Protein AF-A0A2T5BXW0-F1 (afdb_monomer_lite)

Radius of gyration: 22.14 Å; chains: 1; bounding box: 42×33×55 Å

pLDDT: mean 79.62, std 13.54, range [43.19, 96.44]

Secondary structure (DSSP, 8-state):
-HHHHHHHHHHHHHHHHHTTS--TTHHHHHHHHHHHHHHHHHHHHHH-HHHHHHHHHHHHHHHHHHHHHHHHHHHHHHHHHHHHHHHHHHHS--

Organism: NCBI:txid1639118

Foldseek 3Di:
DVVVVVVVVVVVVVVVVVVPPPPPCPVVVVVVVVVVVVVVVCCVLVVDVVNVVCCVVVVVVVVVVVVCVVVVVVVVVVVVVVVVVVVVVVVVVD

InterPro domains:
  IPR005642 Lysine exporter LysO [PF03956] (7-89)

Structure (mmCIF, N/CA/C/O backbone):
data_AF-A0A2T5BXW0-F1
#
_entry.id   AF-A0A2T5BXW0-F1
#
loop_
_atom_site.group_PDB
_atom_site.id
_atom_site.type_symbol
_atom_site.label_atom_id
_atom_site.label_alt_id
_atom_site.label_comp_id
_atom_site.label_asym_id
_atom_site.label_entity_id
_atom_site.label_seq_id
_atom_site.pdbx_PDB_ins_code
_atom_site.Cartn_x
_atom_site.Cartn_y
_atom_site.Cartn_z
_atom_site.occupancy
_atom_site.B_iso_or_equiv
_atom_site.auth_seq_id
_atom_site.auth_comp_id
_atom_site.auth_asym_id
_atom_site.auth_atom_id
_atom_site.pdbx_PDB_model_num
ATOM 1 N N . MET A 1 1 ? -14.812 9.624 -19.133 1.00 80.19 1 MET A N 1
ATOM 2 C CA . MET A 1 1 ? -14.946 9.739 -17.662 1.00 80.19 1 MET A CA 1
ATOM 3 C C . MET A 1 1 ? -16.203 9.049 -17.148 1.00 80.19 1 MET A C 1
ATOM 5 O O . MET A 1 1 ? -16.060 8.087 -16.412 1.00 80.19 1 MET A O 1
ATOM 9 N N . LEU A 1 2 ? -17.410 9.420 -17.596 1.00 86.38 2 LEU A N 1
ATOM 10 C CA . LEU A 1 2 ? -18.656 8.738 -17.190 1.00 86.38 2 LEU A CA 1
ATOM 11 C C . LEU A 1 2 ? -18.686 7.233 -17.512 1.00 86.38 2 LEU A C 1
ATOM 13 O O . LEU A 1 2 ? -19.180 6.451 -16.711 1.00 86.38 2 LEU A O 1
ATOM 17 N N . ILE A 1 3 ? -18.088 6.817 -18.632 1.00 90.75 3 ILE A N 1
ATOM 18 C CA . ILE A 1 3 ? -17.960 5.396 -19.007 1.00 90.75 3 ILE A CA 1
ATOM 19 C C . ILE A 1 3 ? -17.162 4.605 -17.960 1.00 90.75 3 ILE A C 1
ATOM 21 O O . ILE A 1 3 ? -17.549 3.501 -17.597 1.00 90.75 3 ILE A O 1
ATOM 25 N N . VAL A 1 4 ? -16.088 5.191 -17.420 1.00 90.56 4 VAL A N 1
ATOM 26 C CA . VAL A 1 4 ? -15.258 4.552 -16.386 1.00 90.56 4 VAL A CA 1
ATOM 27 C C . VAL A 1 4 ? -16.068 4.373 -15.105 1.00 90.56 4 VAL A C 1
ATOM 29 O O . VAL A 1 4 ? -16.087 3.285 -14.539 1.00 90.56 4 VAL A O 1
ATOM 32 N N . PHE A 1 5 ? -16.815 5.402 -14.697 1.00 88.81 5 PHE A N 1
ATOM 33 C CA . PHE A 1 5 ? -17.730 5.299 -13.559 1.00 88.81 5 PHE A CA 1
ATOM 34 C C . PHE A 1 5 ? -18.818 4.241 -13.783 1.00 88.81 5 PHE A C 1
ATOM 36 O O . PHE A 1 5 ? -19.078 3.445 -12.885 1.00 88.81 5 PHE A O 1
ATOM 43 N N . GLY A 1 6 ? -19.405 4.179 -14.981 1.00 91.12 6 GLY A N 1
ATOM 44 C CA . GLY A 1 6 ? -20.400 3.165 -15.334 1.00 91.12 6 GLY A CA 1
ATOM 45 C C . GLY A 1 6 ? -19.853 1.741 -15.231 1.00 91.12 6 GLY A C 1
ATOM 46 O O . GLY A 1 6 ? -20.503 0.876 -14.650 1.00 91.12 6 GLY A O 1
ATOM 47 N N . ILE A 1 7 ? -18.629 1.511 -15.714 1.00 90.25 7 ILE A N 1
ATOM 48 C CA . ILE A 1 7 ? -17.952 0.209 -15.632 1.00 90.25 7 ILE A CA 1
ATOM 49 C C . ILE A 1 7 ? -17.643 -0.167 -14.176 1.00 90.25 7 ILE A C 1
ATOM 51 O O . ILE A 1 7 ? -17.866 -1.311 -13.784 1.00 90.25 7 ILE A O 1
ATOM 55 N N . ILE A 1 8 ? -17.189 0.784 -13.352 1.00 88.38 8 ILE A N 1
ATOM 56 C CA . ILE A 1 8 ? -16.924 0.550 -11.922 1.00 88.38 8 ILE A CA 1
ATOM 57 C C . ILE A 1 8 ? -18.213 0.149 -11.191 1.00 88.38 8 ILE A C 1
ATOM 59 O O . ILE A 1 8 ? -18.223 -0.827 -10.440 1.00 88.38 8 ILE A O 1
ATOM 63 N N . ILE A 1 9 ? -19.312 0.869 -11.437 1.00 87.88 9 ILE A N 1
ATOM 64 C CA . ILE A 1 9 ? -20.613 0.586 -10.817 1.00 87.88 9 ILE A CA 1
ATOM 65 C C . ILE A 1 9 ? -21.142 -0.778 -11.279 1.00 87.88 9 ILE A C 1
ATOM 67 O O . ILE A 1 9 ? -21.584 -1.578 -10.453 1.00 87.88 9 ILE A O 1
ATOM 71 N N . ALA A 1 10 ? -21.046 -1.082 -12.575 1.00 87.50 10 ALA A N 1
ATOM 72 C CA . ALA A 1 10 ? -21.455 -2.372 -13.120 1.00 87.50 10 ALA A CA 1
ATOM 73 C C . ALA A 1 10 ? -20.647 -3.534 -12.514 1.00 87.50 10 ALA A C 1
ATOM 75 O O . ALA A 1 10 ? -21.225 -4.553 -12.130 1.00 87.50 10 ALA A O 1
ATOM 76 N N . GLY A 1 11 ? -19.330 -3.367 -12.352 1.00 84.25 11 GLY A N 1
ATOM 77 C CA . GLY A 1 11 ? -18.459 -4.348 -11.700 1.00 84.25 11 GLY A CA 1
ATOM 78 C C . GLY A 1 11 ? -18.812 -4.572 -10.227 1.00 84.25 11 GLY A C 1
ATOM 79 O O . GLY A 1 11 ? -18.874 -5.715 -9.775 1.00 84.25 11 GLY A O 1
ATOM 80 N N . PHE A 1 12 ? -19.127 -3.503 -9.491 1.00 82.88 12 PHE A N 1
ATOM 81 C CA . PHE A 1 12 ? -19.548 -3.580 -8.090 1.00 82.88 12 PHE A CA 1
ATOM 82 C C . PHE A 1 12 ? -20.877 -4.331 -7.916 1.00 82.88 12 PHE A C 1
ATOM 84 O O . PHE A 1 12 ? -20.983 -5.217 -7.065 1.00 82.88 12 PHE A O 1
ATOM 91 N N . ILE A 1 13 ? -21.873 -4.033 -8.756 1.00 83.62 13 ILE A N 1
ATOM 92 C CA . ILE A 1 13 ? -23.179 -4.713 -8.740 1.00 83.62 13 ILE A CA 1
ATOM 93 C C . ILE A 1 13 ? -23.023 -6.192 -9.111 1.00 83.62 13 ILE A C 1
ATOM 95 O O . ILE A 1 13 ? -23.580 -7.063 -8.441 1.00 83.62 13 ILE A O 1
ATOM 99 N N . THR A 1 14 ? -22.217 -6.489 -10.132 1.00 80.69 14 THR A N 1
ATOM 100 C CA . THR A 1 14 ? -21.943 -7.868 -10.563 1.00 80.69 14 THR A CA 1
ATOM 101 C C . THR A 1 14 ? -21.237 -8.661 -9.456 1.00 80.69 14 THR A C 1
ATOM 103 O O . THR A 1 14 ? -21.622 -9.792 -9.160 1.00 80.69 14 THR A O 1
ATOM 106 N N . GLY A 1 15 ? -20.265 -8.050 -8.769 1.00 74.06 15 GLY A N 1
ATOM 107 C CA . GLY A 1 15 ? -19.582 -8.653 -7.622 1.00 74.06 15 GLY A CA 1
ATOM 108 C C . GLY A 1 15 ? -20.506 -8.909 -6.425 1.00 74.06 15 GLY A C 1
ATOM 109 O O . GLY A 1 15 ? -20.372 -9.929 -5.749 1.00 74.06 15 GLY A O 1
ATOM 110 N N . LEU A 1 16 ? -21.487 -8.034 -6.184 1.00 72.75 16 LEU A N 1
ATOM 111 C CA . LEU A 1 16 ? -22.510 -8.225 -5.151 1.00 72.75 16 LEU A CA 1
ATOM 112 C C . LEU A 1 16 ? -23.475 -9.369 -5.477 1.00 72.75 16 LEU A C 1
ATOM 114 O O . LEU A 1 16 ? -23.820 -10.140 -4.582 1.00 72.75 16 LEU A O 1
ATOM 118 N N . LEU A 1 17 ? -23.878 -9.511 -6.742 1.00 70.19 17 LEU A N 1
ATOM 119 C CA . LEU A 1 17 ? -24.785 -10.576 -7.176 1.00 70.19 17 LEU A CA 1
ATOM 120 C C . LEU A 1 17 ? -24.138 -11.966 -7.030 1.00 70.19 17 LEU A C 1
ATOM 122 O O . LEU A 1 17 ? -24.793 -12.927 -6.634 1.00 70.19 17 LEU A O 1
ATOM 126 N N . ILE A 1 18 ? -22.827 -12.047 -7.271 1.00 65.25 18 ILE A N 1
ATOM 127 C CA . ILE A 1 18 ? -22.027 -13.277 -7.176 1.00 65.25 18 ILE A CA 1
ATOM 128 C C . ILE A 1 18 ? -21.654 -13.621 -5.718 1.00 65.25 18 ILE A C 1
ATOM 130 O O . ILE A 1 18 ? -21.456 -14.790 -5.391 1.00 65.25 18 ILE A O 1
ATOM 134 N N . ARG A 1 19 ? -21.634 -12.637 -4.805 1.00 62.03 19 ARG A N 1
ATOM 135 C CA . ARG A 1 19 ? -21.314 -12.826 -3.374 1.00 62.03 19 ARG A CA 1
ATOM 136 C C . ARG A 1 19 ? -22.333 -13.688 -2.610 1.00 62.03 19 ARG A C 1
ATOM 138 O O . ARG A 1 19 ? -22.009 -14.186 -1.534 1.00 62.03 19 ARG A O 1
ATOM 145 N N . GLN A 1 20 ? -23.548 -13.865 -3.136 1.00 58.19 20 GLN A N 1
ATOM 146 C CA . GLN A 1 20 ? -24.599 -14.666 -2.491 1.00 58.19 20 GLN A CA 1
ATOM 147 C C . GLN A 1 20 ? -24.355 -16.177 -2.564 1.00 58.19 20 GLN A C 1
ATOM 149 O O . GLN A 1 20 ? -24.862 -16.921 -1.726 1.00 58.19 20 GLN A O 1
ATOM 154 N N . GLN A 1 21 ? -23.557 -16.649 -3.523 1.00 58.44 21 GLN A N 1
ATOM 155 C CA . GLN A 1 21 ? -23.142 -18.045 -3.534 1.00 58.44 21 GLN A CA 1
ATOM 156 C C . GLN A 1 21 ? -21.912 -18.171 -2.640 1.00 58.44 21 GLN A C 1
ATOM 158 O O . GLN A 1 21 ? -20.915 -17.486 -2.860 1.00 58.44 21 GLN A O 1
ATOM 163 N N . GLN A 1 22 ? -21.990 -19.016 -1.608 1.00 55.69 22 GLN A N 1
ATOM 164 C CA . GLN A 1 22 ? -20.898 -19.311 -0.674 1.00 55.69 22 GLN A CA 1
ATOM 165 C C . GLN A 1 22 ? -19.747 -20.055 -1.369 1.00 55.69 22 GLN A C 1
ATOM 167 O O . GLN A 1 22 ? -19.412 -21.198 -1.062 1.00 55.69 22 GLN A O 1
ATOM 172 N N . LEU A 1 23 ? -19.118 -19.396 -2.331 1.00 54.28 23 LEU A N 1
ATOM 173 C CA . LEU A 1 23 ? -17.968 -19.883 -3.055 1.00 54.28 23 LEU A CA 1
ATOM 174 C C . LEU A 1 23 ? -16.757 -19.643 -2.160 1.00 54.28 23 LEU A C 1
ATOM 176 O O . LEU A 1 23 ? -16.072 -18.626 -2.266 1.00 54.28 23 LEU A O 1
ATOM 180 N N . LYS A 1 24 ? -16.472 -20.615 -1.286 1.00 57.31 24 LYS A N 1
ATOM 181 C CA . LYS A 1 24 ? -15.218 -20.724 -0.513 1.00 57.31 24 LYS A CA 1
ATOM 182 C C . LYS A 1 24 ? -13.947 -20.506 -1.365 1.00 57.31 24 LYS A C 1
ATOM 184 O O . LYS A 1 24 ? -12.891 -20.247 -0.801 1.00 57.31 24 LYS A O 1
ATOM 189 N N . HIS A 1 25 ? -14.054 -20.561 -2.697 1.00 56.78 25 HIS A N 1
ATOM 190 C CA . HIS A 1 25 ? -12.971 -20.405 -3.673 1.00 56.78 25 HIS A CA 1
ATOM 191 C C . HIS A 1 25 ? -12.845 -19.012 -4.326 1.00 56.78 25 HIS A C 1
ATOM 193 O O . HIS A 1 25 ? -11.883 -18.776 -5.052 1.00 56.78 25 HIS A O 1
ATOM 199 N N . MET A 1 26 ? -13.748 -18.059 -4.058 1.00 64.81 26 MET A N 1
ATOM 200 C CA . MET A 1 26 ? -13.610 -16.669 -4.539 1.00 64.81 26 MET A CA 1
ATOM 201 C C . MET A 1 26 ? -12.294 -15.980 -4.123 1.00 64.81 26 MET A C 1
ATOM 203 O O . MET A 1 26 ? -11.655 -15.372 -4.984 1.00 64.81 26 MET A O 1
ATOM 207 N N . PRO A 1 27 ? -11.826 -16.090 -2.860 1.00 70.81 27 PRO A N 1
ATOM 208 C CA . PRO A 1 27 ? -10.554 -15.483 -2.484 1.00 70.81 27 PRO A CA 1
ATOM 209 C C . PRO A 1 27 ? -9.369 -16.10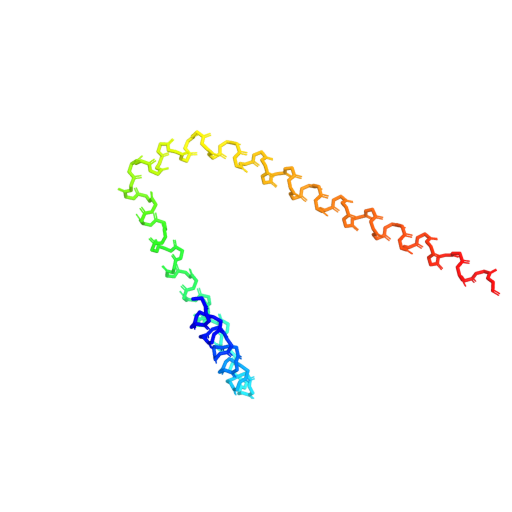1 -3.235 1.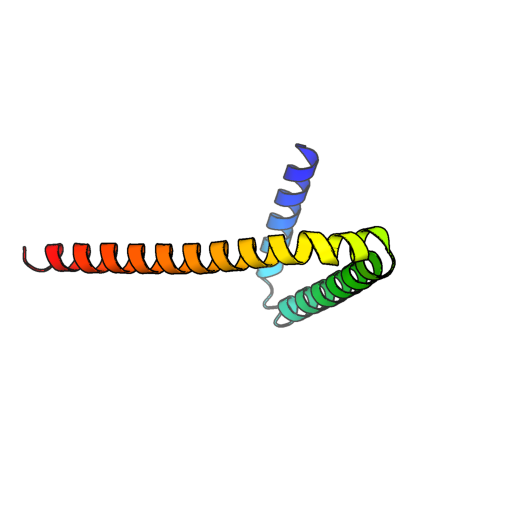00 70.81 27 PRO A C 1
ATOM 211 O O . PRO A 1 27 ? -8.459 -15.371 -3.609 1.00 70.81 27 PRO A O 1
ATOM 214 N N . GLN A 1 28 ? -9.402 -17.404 -3.539 1.00 74.38 28 GLN A N 1
ATOM 215 C CA . GLN A 1 28 ? -8.344 -18.064 -4.316 1.00 74.38 28 GLN A CA 1
ATOM 216 C C . GLN A 1 28 ? -8.241 -17.522 -5.744 1.00 74.38 28 GLN A C 1
ATOM 218 O O . GLN A 1 28 ? -7.129 -17.278 -6.210 1.00 74.38 28 GLN A O 1
ATOM 223 N N . LEU A 1 29 ? -9.372 -17.287 -6.420 1.00 79.25 29 LEU A N 1
ATOM 224 C CA . LEU A 1 29 ? -9.371 -16.706 -7.765 1.00 79.25 29 LEU A CA 1
ATOM 225 C C . LEU A 1 29 ? -8.765 -15.294 -7.754 1.00 79.25 29 LEU A C 1
ATOM 227 O O . LEU A 1 29 ? -7.910 -14.980 -8.577 1.00 79.25 29 LEU A O 1
ATOM 231 N N . ILE A 1 30 ? -9.158 -14.460 -6.785 1.00 82.31 30 ILE A N 1
ATOM 232 C CA . ILE A 1 30 ? -8.633 -13.095 -6.639 1.00 82.31 30 ILE A CA 1
ATOM 233 C C . ILE A 1 30 ? -7.128 -13.129 -6.356 1.00 82.31 30 ILE A C 1
ATOM 235 O O . ILE A 1 30 ? -6.370 -12.411 -7.002 1.00 82.31 30 ILE A O 1
ATOM 239 N N . THR A 1 31 ? -6.669 -13.989 -5.442 1.00 84.00 31 THR A N 1
ATOM 240 C CA . THR A 1 31 ? -5.238 -14.148 -5.150 1.00 84.00 31 THR A CA 1
ATOM 241 C C . THR A 1 31 ? -4.452 -14.609 -6.376 1.00 84.00 31 THR A C 1
ATOM 243 O O . THR A 1 31 ? -3.365 -14.087 -6.613 1.00 84.00 31 THR A O 1
ATOM 246 N N . MET A 1 32 ? -4.998 -15.528 -7.179 1.00 87.50 32 MET A N 1
ATOM 247 C CA . MET A 1 32 ? -4.364 -15.987 -8.418 1.00 87.50 32 MET A CA 1
ATOM 248 C C . MET A 1 32 ? -4.228 -14.847 -9.435 1.00 87.50 32 MET A C 1
ATOM 250 O O . MET A 1 32 ? -3.155 -14.657 -10.001 1.00 87.50 32 MET A O 1
ATOM 254 N N . VAL A 1 33 ? -5.282 -14.046 -9.623 1.00 87.81 33 VAL A N 1
ATOM 255 C CA . VAL A 1 33 ? -5.250 -12.874 -10.514 1.00 87.81 33 VAL A CA 1
ATOM 256 C C . VAL A 1 33 ? -4.249 -11.829 -10.019 1.00 87.81 33 VAL A C 1
ATOM 258 O O . VAL A 1 33 ? -3.481 -11.308 -10.821 1.00 87.81 33 VAL A O 1
ATOM 261 N N . ILE A 1 34 ? -4.202 -11.556 -8.709 1.00 92.38 34 ILE A N 1
ATOM 262 C CA . ILE A 1 34 ? -3.206 -10.648 -8.116 1.00 92.38 34 ILE A CA 1
ATOM 263 C C . ILE A 1 34 ? -1.790 -11.167 -8.375 1.00 92.38 34 ILE A C 1
ATOM 265 O O . ILE A 1 34 ? -0.928 -10.386 -8.759 1.00 92.38 34 ILE A O 1
ATOM 269 N N . TRP A 1 35 ? -1.547 -12.468 -8.215 1.00 94.94 35 TRP A N 1
ATOM 270 C CA . TRP A 1 35 ? -0.251 -13.082 -8.511 1.00 94.94 35 TRP A CA 1
ATOM 271 C C . TRP A 1 35 ? 0.176 -12.863 -9.960 1.00 94.94 35 TRP A C 1
ATOM 273 O O . TRP A 1 35 ? 1.292 -12.413 -10.211 1.00 94.94 35 TRP A O 1
ATOM 283 N N . VAL A 1 36 ? -0.722 -13.134 -10.909 1.00 93.50 36 VAL A N 1
ATOM 284 C CA . VAL A 1 36 ? -0.457 -12.924 -12.339 1.00 93.50 36 VAL A CA 1
ATOM 285 C C . VAL A 1 36 ? -0.198 -11.449 -12.632 1.00 93.50 36 VAL A C 1
ATOM 287 O O . VAL A 1 36 ? 0.745 -11.131 -13.350 1.00 93.50 36 VAL A O 1
ATOM 290 N N . LEU A 1 37 ? -0.991 -10.546 -12.054 1.00 93.25 37 LEU A N 1
ATOM 291 C CA . LEU A 1 37 ? -0.845 -9.107 -12.254 1.00 93.25 37 LEU A CA 1
ATOM 292 C C . LEU A 1 37 ? 0.478 -8.585 -11.683 1.00 93.25 37 LEU A C 1
ATOM 294 O O . LEU A 1 37 ? 1.168 -7.828 -12.355 1.00 93.25 37 LEU A O 1
ATOM 298 N N . LEU A 1 38 ? 0.851 -9.014 -10.474 1.00 92.19 38 LEU A N 1
ATOM 299 C CA . LEU A 1 38 ? 2.131 -8.668 -9.853 1.00 92.19 38 LEU A CA 1
ATOM 300 C C . LEU A 1 38 ? 3.310 -9.221 -10.654 1.00 92.19 38 LEU A C 1
ATOM 302 O O . LEU A 1 38 ? 4.321 -8.540 -10.794 1.00 92.19 38 LEU A O 1
ATOM 306 N N . PHE A 1 39 ? 3.177 -10.427 -11.207 1.00 93.38 39 PHE A N 1
ATOM 307 C CA . PHE A 1 39 ? 4.201 -11.022 -12.056 1.00 93.38 39 PHE A CA 1
ATOM 308 C C . PHE A 1 39 ? 4.379 -10.243 -13.364 1.00 93.38 39 PHE A C 1
ATOM 310 O O . PHE A 1 39 ? 5.497 -9.857 -13.695 1.00 93.38 39 PHE A O 1
ATOM 317 N N . LEU A 1 40 ? 3.283 -9.951 -14.073 1.00 91.31 40 LEU A N 1
ATOM 318 C CA . LEU A 1 40 ? 3.311 -9.130 -15.287 1.00 91.31 40 LEU A CA 1
ATOM 319 C C . LEU A 1 40 ? 3.883 -7.739 -15.012 1.00 91.31 40 LEU A C 1
ATOM 321 O O . LEU A 1 40 ? 4.725 -7.269 -15.768 1.00 91.31 40 LEU A O 1
ATOM 325 N N . LEU A 1 41 ? 3.468 -7.110 -13.910 1.00 89.75 41 LEU A N 1
ATOM 326 C CA . LEU A 1 41 ? 3.983 -5.813 -13.488 1.00 89.75 41 LEU A CA 1
ATOM 327 C C . LEU A 1 41 ? 5.492 -5.873 -13.225 1.00 89.75 41 LEU A C 1
ATOM 329 O O . LEU A 1 41 ? 6.226 -4.996 -13.663 1.00 89.75 41 LEU A O 1
ATOM 333 N N . GLY A 1 42 ? 5.963 -6.915 -12.537 1.00 85.88 42 GLY A N 1
ATOM 334 C CA . GLY A 1 42 ? 7.385 -7.122 -12.279 1.00 85.88 42 GLY A CA 1
ATOM 335 C C . GLY A 1 42 ? 8.201 -7.306 -13.560 1.00 85.88 42 GLY A C 1
ATOM 336 O O . GLY A 1 42 ? 9.298 -6.763 -13.658 1.00 85.88 42 GLY A O 1
ATOM 337 N N . LEU A 1 43 ? 7.662 -8.016 -14.556 1.00 85.38 43 LEU A N 1
ATOM 338 C CA . LEU A 1 43 ? 8.303 -8.167 -15.866 1.00 85.38 43 LEU A CA 1
ATOM 339 C C . LEU A 1 43 ? 8.353 -6.851 -16.650 1.00 85.38 43 LEU A C 1
ATOM 341 O O . LEU A 1 43 ? 9.395 -6.521 -17.208 1.00 85.38 43 LEU A O 1
ATOM 345 N N . ASP A 1 44 ? 7.255 -6.097 -16.676 1.00 83.56 44 ASP A N 1
ATOM 346 C CA . ASP A 1 44 ? 7.155 -4.824 -17.403 1.00 83.56 44 ASP A CA 1
ATOM 347 C C . ASP A 1 44 ? 8.102 -3.766 -16.808 1.00 83.56 44 ASP A C 1
ATOM 349 O O . ASP A 1 44 ? 8.878 -3.114 -17.508 1.00 83.56 44 ASP A O 1
ATOM 353 N N . VAL A 1 45 ? 8.134 -3.686 -15.476 1.00 81.88 45 VAL A N 1
ATOM 354 C CA . VAL A 1 45 ? 9.048 -2.814 -14.729 1.00 81.88 45 VAL A CA 1
ATOM 355 C C . VAL A 1 45 ? 10.507 -3.278 -14.854 1.00 81.88 45 VAL A C 1
ATOM 357 O O . VAL A 1 45 ? 11.402 -2.445 -14.973 1.00 81.88 45 VAL A O 1
ATOM 360 N N . GLY A 1 46 ? 10.764 -4.591 -14.853 1.00 76.69 46 GLY A N 1
ATOM 361 C CA . GLY A 1 46 ? 12.109 -5.171 -14.928 1.00 76.69 46 GLY A CA 1
ATOM 362 C C . GLY A 1 46 ? 12.730 -5.190 -16.330 1.00 76.69 46 GLY A C 1
ATOM 363 O O . GLY A 1 46 ? 13.950 -5.217 -16.459 1.00 76.69 46 GLY A O 1
ATOM 364 N N . SER A 1 47 ? 11.921 -5.157 -17.392 1.00 74.19 47 SER A N 1
ATOM 365 C CA . SER A 1 47 ? 12.414 -5.102 -18.775 1.00 74.19 47 SER A CA 1
ATOM 366 C C . SER A 1 47 ? 12.725 -3.677 -19.245 1.00 74.19 47 SER A C 1
ATOM 368 O O . SER A 1 47 ? 13.312 -3.511 -20.317 1.00 74.19 47 SER A O 1
ATOM 370 N N . ASN A 1 48 ? 12.327 -2.647 -18.488 1.00 76.38 48 ASN A N 1
ATOM 371 C CA . ASN A 1 48 ? 12.510 -1.257 -18.879 1.00 76.38 48 ASN A CA 1
ATOM 372 C C . ASN A 1 48 ? 13.695 -0.614 -18.125 1.00 76.38 48 ASN A C 1
ATOM 374 O O . ASN A 1 48 ? 13.549 -0.236 -16.957 1.00 76.38 48 ASN A O 1
ATOM 378 N N . PRO A 1 49 ? 14.859 -0.417 -18.778 1.00 71.31 49 PRO A N 1
ATOM 379 C CA . PRO A 1 49 ? 16.032 0.165 -18.126 1.00 71.31 49 PRO A CA 1
ATOM 380 C C . PRO A 1 49 ? 15.787 1.603 -17.641 1.00 71.31 49 PRO A C 1
ATOM 382 O O . PRO A 1 49 ? 16.350 2.003 -16.628 1.00 71.31 49 PRO A O 1
ATOM 385 N N . GLN A 1 50 ? 14.885 2.359 -18.286 1.00 74.12 50 GLN A N 1
ATOM 386 C CA . GLN A 1 50 ? 14.519 3.708 -17.835 1.00 74.12 50 GLN A CA 1
ATOM 387 C C . GLN A 1 50 ? 13.778 3.685 -16.497 1.00 74.12 50 GLN A C 1
ATOM 389 O O . GLN A 1 50 ? 13.905 4.622 -15.711 1.00 74.12 50 GLN A O 1
ATOM 394 N N . VAL A 1 51 ? 12.992 2.635 -16.242 1.00 71.88 51 VAL A N 1
ATOM 395 C CA . VAL A 1 51 ? 12.270 2.466 -14.979 1.00 71.88 51 VAL A CA 1
ATOM 396 C C . VAL A 1 51 ? 13.232 1.996 -13.893 1.00 71.88 51 VAL A C 1
ATOM 398 O O . VAL A 1 51 ? 13.164 2.509 -12.786 1.00 71.88 51 VAL A O 1
ATOM 401 N N . ILE A 1 52 ? 14.180 1.107 -14.201 1.00 70.25 52 ILE A N 1
ATOM 402 C CA . ILE A 1 52 ? 15.197 0.640 -13.242 1.00 70.25 52 ILE A CA 1
ATOM 403 C C . ILE A 1 52 ? 16.109 1.785 -12.769 1.00 70.25 52 ILE A C 1
ATOM 405 O O . ILE A 1 52 ? 16.322 1.934 -11.564 1.00 70.25 52 ILE A O 1
ATOM 409 N N . ASP A 1 53 ? 16.576 2.643 -13.678 1.00 70.00 53 ASP A N 1
ATOM 410 C CA . ASP A 1 53 ? 17.397 3.811 -13.321 1.00 70.00 53 ASP A CA 1
ATOM 411 C C . ASP A 1 53 ? 16.610 4.847 -12.501 1.00 70.00 53 ASP A C 1
ATOM 413 O O . ASP A 1 53 ? 17.123 5.445 -11.546 1.00 70.00 53 ASP A O 1
ATOM 417 N N . GLN A 1 54 ? 15.326 5.032 -12.823 1.00 68.44 54 GLN A N 1
ATOM 418 C CA . GLN A 1 54 ? 14.436 5.884 -12.037 1.00 68.44 54 GLN A CA 1
ATOM 419 C C . GLN A 1 54 ? 14.099 5.261 -10.681 1.00 68.44 54 GLN A C 1
ATOM 421 O O . GLN A 1 54 ? 14.023 5.987 -9.700 1.00 68.44 54 GLN A O 1
ATOM 426 N N . ILE A 1 55 ? 13.966 3.938 -10.562 1.00 73.56 55 ILE A N 1
ATOM 427 C CA . ILE A 1 55 ? 13.769 3.259 -9.273 1.00 73.56 55 ILE A CA 1
ATOM 428 C C . ILE A 1 55 ? 14.984 3.469 -8.364 1.00 73.56 55 ILE A C 1
ATOM 430 O O . ILE A 1 55 ? 14.801 3.682 -7.170 1.00 73.56 55 ILE A O 1
ATOM 434 N N . GLY A 1 56 ? 16.212 3.474 -8.886 1.00 69.38 56 GLY A N 1
ATOM 435 C CA . GLY A 1 56 ? 17.402 3.740 -8.068 1.00 69.38 56 GLY A CA 1
ATOM 436 C C . GLY A 1 56 ? 17.405 5.136 -7.425 1.00 69.38 56 GLY A C 1
ATOM 437 O O . GLY A 1 56 ? 17.792 5.291 -6.268 1.00 69.38 56 GLY A O 1
ATOM 438 N N . THR A 1 57 ? 16.924 6.153 -8.144 1.00 72.19 57 THR A N 1
ATOM 439 C CA . THR A 1 57 ? 16.937 7.559 -7.695 1.00 72.19 57 THR A CA 1
ATOM 440 C C . THR A 1 57 ? 15.631 7.990 -7.010 1.00 72.19 57 THR A C 1
ATOM 442 O O . THR A 1 57 ? 15.657 8.568 -5.918 1.00 72.19 57 THR A O 1
ATOM 445 N N . LEU A 1 58 ? 14.471 7.667 -7.591 1.00 76.12 58 LEU A N 1
ATOM 446 C CA . LEU A 1 58 ? 13.146 7.921 -7.011 1.00 76.12 58 LEU A CA 1
ATOM 447 C C . LEU A 1 58 ? 12.797 6.920 -5.909 1.00 76.12 58 LEU A C 1
ATOM 449 O O . LEU A 1 58 ? 12.045 7.261 -5.004 1.00 76.12 58 LEU A O 1
ATOM 453 N N . GLY A 1 59 ? 13.333 5.699 -5.934 1.00 78.19 59 GLY A N 1
ATOM 454 C CA . GLY A 1 59 ? 13.035 4.687 -4.918 1.00 78.19 59 GLY A CA 1
ATOM 455 C C . GLY A 1 59 ? 13.478 5.111 -3.523 1.00 78.19 59 GLY A C 1
ATOM 456 O O . GLY A 1 59 ? 12.748 4.882 -2.563 1.00 78.19 59 GLY A O 1
ATOM 457 N N . TRP A 1 60 ? 14.612 5.810 -3.398 1.00 83.31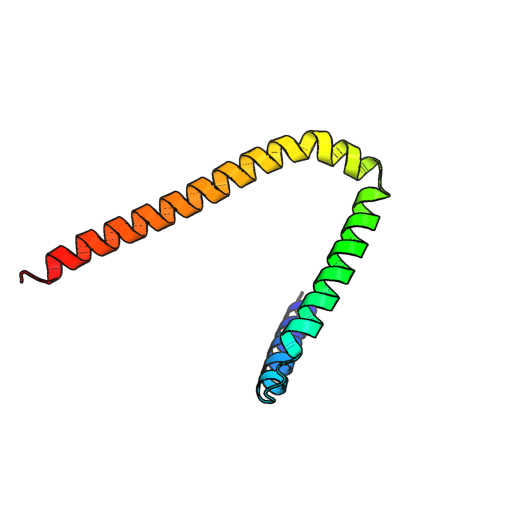 60 TRP A N 1
ATOM 458 C CA . TRP A 1 60 ? 15.070 6.325 -2.105 1.00 83.31 60 TRP A CA 1
ATOM 459 C C . TRP A 1 60 ? 14.130 7.393 -1.537 1.00 83.31 60 TRP A C 1
ATOM 461 O O . TRP A 1 60 ? 13.733 7.347 -0.371 1.00 83.31 60 TRP A O 1
ATOM 471 N N . SER A 1 61 ? 13.720 8.339 -2.380 1.00 85.94 61 SER A N 1
ATOM 472 C CA . SER A 1 61 ? 12.786 9.396 -1.988 1.00 85.94 61 SER A CA 1
ATOM 473 C C . SER A 1 61 ? 11.388 8.833 -1.709 1.00 85.94 61 SER A C 1
ATOM 475 O O . SER A 1 61 ? 10.780 9.178 -0.695 1.00 85.94 61 SER A O 1
ATOM 477 N N . ALA A 1 62 ? 10.911 7.896 -2.529 1.00 88.00 62 ALA A N 1
ATOM 478 C CA . ALA A 1 62 ? 9.661 7.177 -2.310 1.00 88.00 62 ALA A CA 1
ATOM 479 C C . ALA A 1 62 ? 9.679 6.356 -1.012 1.00 88.00 62 ALA A C 1
ATOM 481 O O . ALA A 1 62 ? 8.683 6.348 -0.293 1.00 88.00 62 ALA A O 1
ATOM 482 N N . PHE A 1 63 ? 10.801 5.718 -0.667 1.00 88.88 63 PHE A N 1
ATOM 483 C CA . PHE A 1 63 ? 10.941 4.955 0.574 1.00 88.88 63 PHE A CA 1
ATOM 484 C C . PHE A 1 63 ? 10.831 5.852 1.810 1.00 88.88 63 PHE A C 1
ATOM 486 O O . PHE A 1 63 ? 10.081 5.538 2.734 1.00 88.88 63 PHE A O 1
ATOM 493 N N . ILE A 1 64 ? 11.516 7.000 1.809 1.00 93.88 64 ILE A N 1
ATOM 494 C CA . ILE A 1 64 ? 11.430 7.976 2.904 1.00 93.88 64 ILE A CA 1
ATOM 495 C C . ILE A 1 64 ? 9.999 8.506 3.036 1.00 93.88 64 ILE A C 1
ATOM 497 O O . ILE A 1 6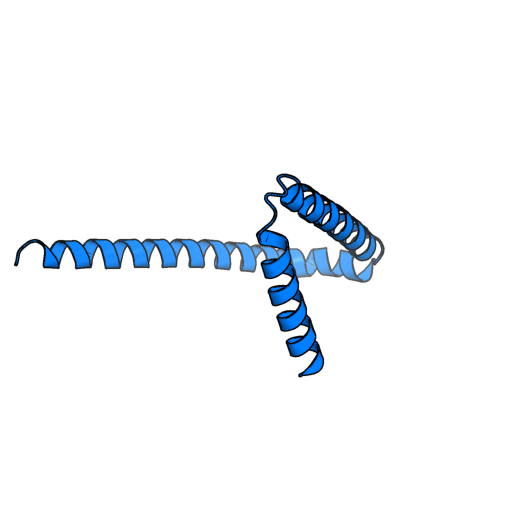4 ? 9.460 8.537 4.143 1.00 93.88 64 ILE A O 1
ATOM 501 N N . LEU A 1 65 ? 9.361 8.879 1.922 1.00 93.56 65 LEU A N 1
ATOM 502 C CA . LEU A 1 65 ? 7.977 9.358 1.920 1.00 93.56 65 LEU A CA 1
ATOM 503 C C . LEU A 1 65 ? 7.003 8.294 2.423 1.00 93.56 65 LEU A C 1
ATOM 505 O O . LEU A 1 65 ? 6.140 8.599 3.243 1.00 93.56 65 LEU A O 1
ATOM 509 N N . PHE A 1 66 ? 7.158 7.048 1.980 1.00 93.12 66 PHE A N 1
ATOM 510 C CA . PHE A 1 66 ? 6.357 5.925 2.448 1.00 93.12 66 PHE A CA 1
ATOM 511 C C . PHE A 1 66 ? 6.528 5.721 3.954 1.00 93.12 66 PHE A C 1
ATOM 513 O O . PHE A 1 66 ? 5.540 5.643 4.682 1.00 93.12 66 PHE A O 1
ATOM 520 N N . PHE A 1 67 ? 7.767 5.712 4.443 1.00 95.62 67 PHE A N 1
ATOM 521 C CA . PHE A 1 67 ? 8.055 5.510 5.858 1.00 95.62 67 PHE A CA 1
ATOM 522 C C . PHE A 1 67 ? 7.467 6.625 6.732 1.00 95.62 67 PHE A C 1
ATOM 524 O O . PHE A 1 67 ? 6.802 6.346 7.734 1.00 95.62 67 PHE A O 1
ATOM 531 N N . PHE A 1 68 ? 7.645 7.886 6.328 1.00 95.56 68 PHE A N 1
ATOM 532 C CA . PHE A 1 68 ? 7.054 9.034 7.017 1.00 95.56 68 PHE A CA 1
ATOM 533 C C . PHE A 1 68 ? 5.527 9.023 6.950 1.00 95.56 68 PHE A C 1
ATOM 535 O O . PHE A 1 68 ? 4.873 9.304 7.952 1.00 95.56 68 PHE A O 1
ATOM 542 N N . SER A 1 69 ? 4.950 8.665 5.803 1.00 95.56 69 SER A N 1
ATOM 543 C CA . SER A 1 69 ? 3.500 8.594 5.611 1.00 95.56 69 SER A CA 1
ATOM 544 C C . SER A 1 69 ? 2.869 7.520 6.497 1.00 95.56 69 SER A C 1
ATOM 546 O O . SER A 1 69 ? 1.920 7.802 7.230 1.00 95.56 69 SER A O 1
ATOM 548 N N . VAL A 1 70 ? 3.435 6.310 6.508 1.00 96.38 70 VAL A N 1
ATOM 549 C CA . VAL A 1 70 ? 2.956 5.198 7.339 1.00 96.38 70 VAL A CA 1
ATOM 550 C C . VAL A 1 70 ? 3.110 5.528 8.821 1.00 96.38 70 VAL A C 1
ATOM 552 O O . VAL A 1 70 ? 2.147 5.407 9.579 1.00 96.38 70 VAL A O 1
ATOM 555 N N . THR A 1 71 ? 4.283 6.012 9.234 1.00 96.44 71 THR A N 1
ATOM 556 C CA . THR A 1 71 ? 4.535 6.389 10.634 1.00 96.44 71 THR A CA 1
ATOM 557 C C . THR A 1 71 ? 3.610 7.523 11.078 1.00 96.44 71 THR A C 1
ATOM 559 O O . THR A 1 71 ? 3.026 7.455 12.160 1.00 96.44 71 THR A O 1
ATOM 562 N N . GLY A 1 72 ? 3.402 8.531 10.227 1.00 93.88 72 GLY A N 1
ATOM 563 C CA . GLY A 1 72 ? 2.483 9.637 10.485 1.00 93.88 72 GLY A CA 1
ATOM 564 C C . GLY A 1 72 ? 1.028 9.181 10.593 1.00 93.88 72 GLY A C 1
ATOM 565 O O . GLY A 1 72 ? 0.330 9.585 11.521 1.00 93.88 72 GLY A O 1
ATOM 566 N N . SER A 1 73 ? 0.580 8.285 9.710 1.00 95.38 73 SER A N 1
ATOM 567 C CA . SER A 1 73 ? -0.776 7.725 9.747 1.00 95.38 73 SER A CA 1
ATOM 568 C C . SER A 1 73 ? -1.017 6.896 11.010 1.00 95.38 73 SER A C 1
ATOM 570 O O . SER A 1 73 ? -2.056 7.041 11.656 1.00 95.38 73 SER A O 1
ATOM 572 N N . ILE A 1 74 ? -0.061 6.044 11.394 1.00 95.50 74 ILE A N 1
ATOM 573 C CA . ILE A 1 74 ? -0.151 5.240 12.621 1.00 95.50 74 ILE A CA 1
ATOM 574 C C . ILE A 1 74 ? -0.142 6.152 13.854 1.00 95.50 74 ILE A C 1
ATOM 576 O O . ILE A 1 74 ? -0.967 5.979 14.752 1.00 95.50 74 ILE A O 1
ATOM 580 N N . GLY A 1 75 ? 0.734 7.161 13.881 1.00 94.06 75 GLY A N 1
ATOM 581 C CA . GLY A 1 75 ? 0.798 8.147 14.960 1.00 94.06 75 GLY A CA 1
ATOM 582 C C . GLY A 1 75 ? -0.498 8.947 15.109 1.00 94.06 75 GLY A C 1
ATOM 583 O O . GLY A 1 75 ? -1.009 9.094 16.219 1.00 94.06 75 GLY A O 1
ATOM 584 N N . ALA A 1 76 ? -1.083 9.401 13.999 1.00 91.56 76 ALA A N 1
ATOM 585 C CA . ALA A 1 76 ? -2.360 10.108 13.993 1.00 91.56 76 ALA A CA 1
ATOM 586 C C . ALA A 1 76 ? -3.515 9.214 14.466 1.00 91.56 76 ALA A C 1
ATOM 588 O O . ALA A 1 76 ? -4.331 9.645 15.281 1.00 91.56 76 ALA A O 1
ATOM 589 N N . ALA A 1 77 ? -3.562 7.956 14.017 1.00 92.75 77 ALA A N 1
ATOM 590 C CA . ALA A 1 77 ? -4.553 6.990 14.481 1.00 92.75 77 ALA A CA 1
ATOM 591 C C . ALA A 1 77 ? -4.425 6.727 15.991 1.00 92.75 77 ALA A C 1
ATOM 593 O O . ALA A 1 77 ? -5.434 6.685 16.697 1.00 92.75 77 ALA A O 1
ATOM 594 N N . TYR A 1 78 ? -3.197 6.615 16.503 1.00 92.19 78 TYR A N 1
ATOM 595 C CA . TYR A 1 78 ? -2.937 6.426 17.928 1.00 92.19 78 TYR A CA 1
ATOM 596 C C . TYR A 1 78 ? -3.333 7.653 18.760 1.00 92.19 78 TYR A C 1
ATOM 598 O O . TYR A 1 78 ? -4.005 7.514 19.783 1.00 92.19 78 TYR A O 1
ATOM 606 N N . LEU A 1 79 ? -2.995 8.863 18.299 1.00 90.81 79 LEU A N 1
ATOM 607 C CA . LEU A 1 79 ? -3.436 10.111 18.925 1.00 90.81 79 LEU A CA 1
ATOM 608 C C . LEU A 1 79 ? -4.960 10.198 18.951 1.00 90.81 79 LEU A C 1
ATOM 610 O O . LEU A 1 79 ? -5.533 10.455 20.006 1.00 90.81 79 LEU A O 1
ATOM 614 N N . LEU A 1 80 ? -5.629 9.920 17.831 1.00 91.06 80 LEU A N 1
ATOM 615 C CA . LEU A 1 80 ? -7.086 9.944 17.750 1.00 91.06 80 LEU A CA 1
ATOM 616 C C . LEU A 1 80 ? -7.721 8.942 18.726 1.00 91.06 80 LEU A C 1
ATOM 618 O O . LEU A 1 80 ? -8.640 9.299 19.463 1.00 91.06 80 LEU A O 1
ATOM 622 N N . GLN A 1 81 ? -7.197 7.714 18.796 1.00 87.94 81 GLN A N 1
ATOM 623 C CA . GLN A 1 81 ? -7.641 6.721 19.777 1.00 87.94 81 GLN A CA 1
ATOM 624 C C . G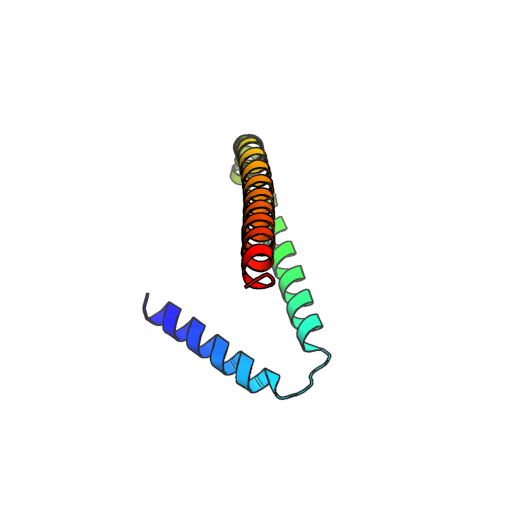LN A 1 81 ? -7.425 7.202 21.217 1.00 87.94 81 GLN A C 1
ATOM 626 O O . GLN A 1 81 ? -8.308 7.026 22.059 1.00 87.94 81 GLN A O 1
ATOM 631 N N . HIS A 1 82 ? -6.291 7.840 21.511 1.00 84.44 82 HIS A N 1
ATOM 632 C CA . HIS A 1 82 ? -6.002 8.376 22.838 1.00 84.44 82 HIS A CA 1
ATOM 633 C C . HIS A 1 82 ? -6.946 9.530 23.212 1.00 84.44 82 HIS A C 1
ATOM 635 O O . HIS A 1 82 ? -7.529 9.517 24.297 1.00 84.44 82 HIS A O 1
ATOM 641 N N . PHE A 1 83 ? -7.178 10.477 22.298 1.00 83.69 83 PHE A N 1
ATOM 642 C CA . PHE A 1 83 ? -8.111 11.593 22.484 1.00 83.69 83 PHE A CA 1
ATOM 643 C C . PHE A 1 83 ? -9.546 11.108 22.707 1.00 83.69 83 PHE A C 1
ATOM 645 O O . PHE A 1 83 ? -10.211 11.555 23.644 1.00 83.69 83 PHE A O 1
ATOM 652 N N . ILE A 1 84 ? -10.015 10.147 21.905 1.00 85.69 84 ILE A N 1
ATOM 653 C CA . ILE A 1 84 ? -11.355 9.563 22.056 1.00 85.69 84 ILE A CA 1
ATOM 654 C C . ILE A 1 84 ? -11.474 8.817 23.393 1.00 85.69 84 ILE A C 1
ATOM 656 O O . ILE A 1 84 ? -12.455 8.997 24.117 1.00 85.69 84 ILE A O 1
ATOM 660 N N . LYS A 1 85 ? -10.466 8.021 23.774 1.00 77.50 85 LYS A N 1
ATOM 661 C CA . LYS A 1 85 ? -10.464 7.274 25.043 1.00 77.50 85 LYS A CA 1
ATOM 662 C C . LYS A 1 85 ? -10.427 8.203 26.262 1.00 77.50 85 LYS A C 1
ATOM 664 O O . LYS A 1 85 ? -11.095 7.922 27.258 1.00 77.50 85 LYS A O 1
ATOM 669 N N . MET A 1 86 ? -9.702 9.320 26.185 1.00 62.38 86 MET A N 1
ATOM 670 C CA . MET A 1 86 ? -9.644 10.323 27.254 1.00 62.38 86 MET A CA 1
ATOM 671 C C . MET A 1 86 ? -10.949 11.129 27.363 1.00 62.38 86 MET A C 1
ATOM 673 O O . MET A 1 86 ? -11.392 11.427 28.472 1.00 62.38 86 MET A O 1
ATOM 677 N N . ASN A 1 87 ? -11.613 11.417 26.239 1.00 64.38 87 ASN A N 1
ATOM 678 C CA . ASN A 1 87 ? -12.910 12.096 26.227 1.00 64.38 87 ASN A CA 1
ATOM 679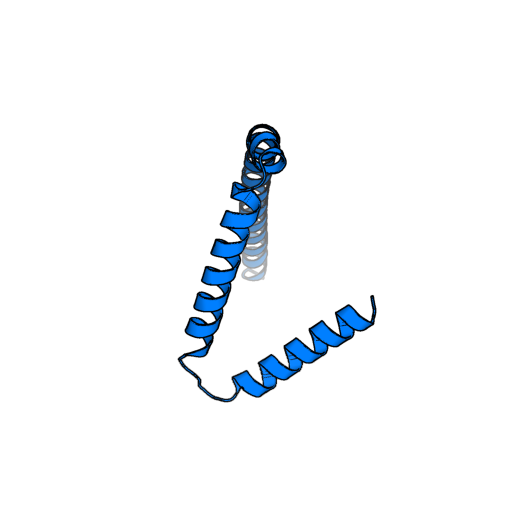 C C . ASN A 1 87 ? -14.051 11.205 26.756 1.00 64.38 87 ASN A C 1
ATOM 681 O O . ASN A 1 87 ? -14.908 11.671 27.505 1.00 64.38 87 ASN A O 1
ATOM 685 N N . ASN A 1 88 ? -14.028 9.902 26.453 1.00 60.44 88 ASN A N 1
ATOM 686 C CA . ASN A 1 88 ? -15.026 8.954 26.961 1.00 60.44 88 ASN A CA 1
ATOM 687 C C . ASN A 1 88 ? -14.939 8.744 28.485 1.00 60.44 88 ASN A C 1
ATOM 689 O O . ASN A 1 88 ? -15.971 8.544 29.122 1.00 60.44 88 ASN A O 1
ATOM 693 N N . ARG A 1 89 ? -13.755 8.887 29.106 1.00 56.12 89 ARG A N 1
ATOM 694 C CA . ARG A 1 89 ? -13.622 8.856 30.579 1.00 56.12 89 ARG A CA 1
ATOM 695 C C . ARG A 1 89 ? -14.294 10.041 31.284 1.00 56.12 89 ARG A C 1
ATOM 697 O O . ARG A 1 89 ? -14.727 9.883 32.418 1.00 56.12 89 ARG A O 1
ATOM 704 N N . LYS A 1 90 ? -14.440 11.200 30.630 1.00 51.69 90 LYS A N 1
ATOM 705 C CA . LYS A 1 90 ? -15.130 12.373 31.210 1.00 51.69 90 LYS A CA 1
ATOM 706 C C . LYS A 1 90 ? -16.662 12.276 31.174 1.00 51.69 90 LYS A C 1
ATOM 708 O O . LYS A 1 90 ? -17.321 13.037 31.873 1.00 51.69 90 LYS A O 1
ATOM 713 N N . ARG A 1 91 ? -17.237 11.358 30.386 1.00 51.94 91 ARG A N 1
ATOM 714 C CA . ARG A 1 91 ? -18.696 11.138 30.306 1.00 51.94 91 ARG A CA 1
ATOM 715 C C . ARG A 1 91 ? -19.231 10.074 31.267 1.00 51.94 91 ARG A C 1
ATOM 717 O O . ARG A 1 91 ? -20.435 10.011 31.441 1.00 51.94 91 ARG A O 1
ATOM 724 N N . GLN A 1 92 ? -18.368 9.268 31.886 1.00 51.88 92 GLN A N 1
ATOM 725 C CA . GLN A 1 92 ? -18.769 8.226 32.845 1.00 51.88 92 GLN A CA 1
ATOM 726 C C . GLN A 1 92 ? -18.792 8.691 34.314 1.00 51.88 92 GLN A C 1
ATOM 728 O O . GLN A 1 92 ? -19.143 7.896 35.178 1.00 51.88 92 GLN A O 1
ATOM 733 N N . SER A 1 93 ? -18.423 9.946 34.615 1.00 50.22 93 SER A N 1
ATOM 734 C CA . SER A 1 93 ? -18.492 10.515 35.977 1.00 50.22 93 SER A CA 1
ATOM 735 C C . SER A 1 93 ? -19.462 11.703 36.110 1.00 50.22 93 SER A C 1
ATOM 737 O O . SER A 1 93 ? -19.330 12.504 37.038 1.00 50.22 93 SER A O 1
ATOM 739 N N . ARG A 1 94 ? -20.400 11.848 35.170 1.00 43.19 94 ARG A N 1
ATOM 740 C CA . ARG A 1 94 ? -21.602 12.679 35.310 1.00 43.19 94 ARG A CA 1
ATOM 741 C C . ARG A 1 94 ? -22.813 11.773 35.225 1.00 43.19 94 ARG A C 1
ATOM 743 O O . ARG A 1 94 ? -23.780 12.072 35.948 1.00 43.19 94 ARG A O 1
#

Sequence (94 aa):
MLIVFGIIIAGFITGLLIRQQQLKHMPQLITMVIWVLLFLLGLDVGSNPQVIDQIGTLGWSAFILFFFSVTGSIGAAYLLQHFIKMNNRKRQSR